Protein AF-A0A662LJB8-F1 (afdb_monomer_lite)

pLDDT: mean 91.35, std 11.27, range [52.38, 98.44]

Structure (mmCIF, N/CA/C/O backbone):
data_AF-A0A662LJB8-F1
#
_entry.id   AF-A0A662LJB8-F1
#
loop_
_atom_site.group_PDB
_atom_site.id
_atom_site.type_symbol
_atom_site.label_atom_id
_atom_site.label_alt_id
_atom_site.label_comp_id
_atom_site.label_asym_id
_atom_site.label_entity_id
_atom_site.label_seq_id
_atom_site.pdbx_PDB_ins_code
_atom_site.Cartn_x
_atom_site.Cartn_y
_atom_site.Cartn_z
_atom_site.occupancy
_atom_site.B_iso_or_equiv
_atom_site.auth_seq_id
_atom_site.auth_comp_id
_atom_site.auth_asym_id
_atom_site.auth_atom_id
_atom_site.pdbx_PDB_model_num
ATOM 1 N N . ASN A 1 1 ? 9.522 -4.745 -49.227 1.00 89.25 1 ASN A N 1
ATOM 2 C CA . ASN A 1 1 ? 10.848 -4.222 -49.632 1.00 89.25 1 ASN A CA 1
ATOM 3 C C . ASN A 1 1 ? 11.891 -4.804 -48.682 1.00 89.25 1 ASN A C 1
ATOM 5 O O . ASN A 1 1 ? 11.638 -4.809 -47.481 1.00 89.25 1 ASN A O 1
ATOM 9 N N . LEU A 1 2 ? 13.002 -5.330 -49.208 1.00 90.12 2 LEU A N 1
ATOM 10 C CA . LEU A 1 2 ? 14.034 -6.020 -48.423 1.00 90.12 2 LEU A CA 1
ATOM 11 C C . LEU A 1 2 ? 14.634 -5.127 -47.328 1.00 90.12 2 LEU A C 1
ATOM 13 O O . LEU A 1 2 ? 14.749 -5.562 -46.188 1.00 90.12 2 LEU A O 1
ATOM 17 N N . SER A 1 3 ? 14.907 -3.858 -47.632 1.00 90.81 3 SER A N 1
ATOM 18 C CA . SER A 1 3 ? 15.446 -2.896 -46.664 1.00 90.81 3 SER A CA 1
ATOM 19 C C . SER A 1 3 ? 14.500 -2.675 -45.484 1.00 90.81 3 SER A C 1
ATOM 21 O O . SER A 1 3 ? 14.941 -2.524 -44.350 1.00 90.81 3 SER A O 1
ATOM 23 N N . HIS A 1 4 ? 13.189 -2.728 -45.731 1.00 89.00 4 HIS A N 1
ATOM 24 C CA . HIS A 1 4 ? 12.177 -2.587 -44.685 1.00 89.00 4 HIS A CA 1
ATOM 25 C C . HIS A 1 4 ? 12.114 -3.824 -43.776 1.00 89.00 4 HIS A C 1
ATOM 27 O O . HIS A 1 4 ? 11.991 -3.688 -42.563 1.00 89.00 4 HIS A O 1
ATOM 33 N N . ALA A 1 5 ? 12.240 -5.025 -44.351 1.00 95.06 5 ALA A N 1
ATOM 34 C CA . ALA A 1 5 ? 12.281 -6.274 -43.590 1.00 95.06 5 ALA A CA 1
ATOM 35 C C . ALA 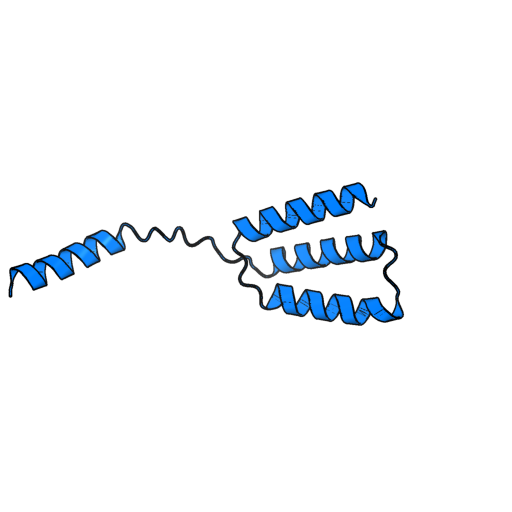A 1 5 ? 13.551 -6.366 -42.728 1.00 95.06 5 ALA A C 1
ATOM 37 O O . ALA A 1 5 ? 13.474 -6.687 -41.545 1.00 95.06 5 ALA A O 1
ATOM 38 N N . VAL A 1 6 ? 14.704 -6.002 -43.297 1.00 96.00 6 VAL A N 1
ATOM 39 C CA . VAL A 1 6 ? 15.977 -5.915 -42.566 1.00 96.00 6 VAL A CA 1
ATOM 40 C C . VAL A 1 6 ? 15.890 -4.870 -41.451 1.00 96.00 6 VAL A C 1
ATOM 42 O O . VAL A 1 6 ? 16.312 -5.146 -40.332 1.00 96.00 6 VAL A O 1
ATOM 45 N N . GLY A 1 7 ? 15.278 -3.711 -41.714 1.00 95.38 7 GLY A N 1
ATOM 46 C CA . GLY A 1 7 ? 15.062 -2.672 -40.705 1.00 95.38 7 GLY A CA 1
ATOM 47 C C . GLY A 1 7 ? 14.249 -3.158 -39.501 1.00 95.38 7 GLY A C 1
ATOM 48 O O . GLY A 1 7 ? 14.645 -2.907 -38.366 1.00 95.38 7 GLY A O 1
ATOM 49 N N . ILE A 1 8 ? 13.166 -3.909 -39.732 1.00 93.38 8 ILE A N 1
ATOM 50 C CA . ILE A 1 8 ? 12.342 -4.484 -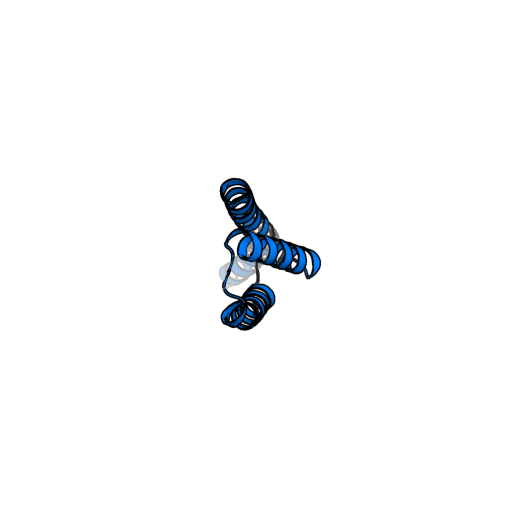38.655 1.00 93.38 8 ILE A CA 1
ATOM 51 C C . ILE A 1 8 ? 13.150 -5.498 -37.833 1.00 93.38 8 ILE A C 1
ATOM 53 O O . ILE A 1 8 ? 13.172 -5.413 -36.610 1.00 93.38 8 ILE A O 1
ATOM 57 N N . VAL A 1 9 ? 13.867 -6.421 -38.483 1.00 93.69 9 VAL A N 1
ATOM 58 C CA . VAL A 1 9 ? 14.663 -7.445 -37.780 1.00 93.69 9 VAL A CA 1
ATOM 59 C C . VAL A 1 9 ? 15.772 -6.813 -36.934 1.00 93.69 9 VAL A C 1
ATOM 61 O O . VAL A 1 9 ? 15.967 -7.196 -35.781 1.00 93.69 9 VAL A O 1
ATOM 64 N N . LEU A 1 10 ? 16.482 -5.820 -37.476 1.00 93.00 10 LEU A N 1
ATOM 65 C CA . LEU A 1 10 ? 17.531 -5.115 -36.740 1.00 93.00 10 LEU A CA 1
ATOM 66 C C . LEU A 1 10 ? 16.961 -4.282 -35.584 1.00 93.00 10 LEU A C 1
ATOM 68 O O . LEU A 1 10 ? 17.580 -4.240 -34.520 1.00 93.00 10 LEU A O 1
ATOM 72 N N . TYR A 1 11 ? 15.784 -3.671 -35.757 1.00 89.69 11 TYR A N 1
ATOM 73 C CA . TYR A 1 11 ? 15.083 -2.961 -34.686 1.00 89.69 11 TYR A CA 1
ATOM 74 C C . TYR A 1 11 ? 14.694 -3.900 -33.542 1.00 89.69 11 TYR A C 1
ATOM 76 O O . TYR A 1 11 ? 14.974 -3.584 -32.391 1.00 89.69 11 TYR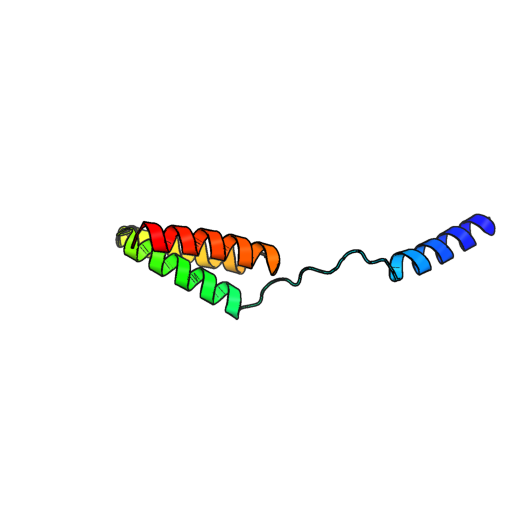 A O 1
ATOM 84 N N . GLU A 1 12 ? 14.122 -5.067 -33.839 1.00 86.19 12 GLU A N 1
ATOM 85 C CA . GLU A 1 12 ? 13.742 -6.047 -32.813 1.00 86.19 12 GLU A CA 1
ATOM 86 C C . GLU A 1 12 ? 14.970 -6.604 -32.075 1.00 86.19 12 GLU A C 1
ATOM 88 O O . GLU A 1 12 ? 14.989 -6.667 -30.844 1.00 86.19 12 GLU A O 1
ATOM 93 N N . LEU A 1 13 ? 16.052 -6.924 -32.796 1.00 86.44 13 LEU A N 1
ATOM 94 C CA . LEU A 1 13 ? 17.311 -7.365 -32.184 1.00 86.44 13 LEU A CA 1
ATOM 95 C C . LEU A 1 13 ? 17.937 -6.280 -31.299 1.00 86.44 13 LEU A C 1
ATOM 97 O O . LEU A 1 13 ? 18.439 -6.586 -30.216 1.00 86.44 13 LEU A O 1
ATOM 101 N N . PHE A 1 14 ? 17.889 -5.017 -31.723 1.00 85.25 14 PHE A N 1
ATOM 102 C CA . PHE A 1 14 ? 18.350 -3.885 -30.923 1.00 85.25 14 PHE A CA 1
ATOM 103 C C . PHE A 1 14 ? 17.459 -3.676 -29.688 1.00 85.25 14 PHE A C 1
ATOM 105 O O . PHE A 1 14 ? 17.954 -3.659 -28.562 1.00 85.25 14 PHE A O 1
ATOM 112 N N . SER A 1 15 ? 16.143 -3.601 -29.881 1.00 77.31 15 SER A N 1
ATOM 113 C CA . SER A 1 15 ? 15.151 -3.366 -28.826 1.00 77.31 15 SER A CA 1
ATOM 114 C C . SER A 1 15 ? 15.154 -4.473 -27.767 1.00 77.31 15 SER A C 1
ATOM 116 O O . SER A 1 15 ? 15.043 -4.187 -26.578 1.00 77.31 15 SER A O 1
ATOM 118 N N . SER A 1 16 ? 15.411 -5.726 -28.163 1.00 74.44 16 SER A N 1
ATOM 119 C CA . SER A 1 16 ? 15.520 -6.860 -27.232 1.00 74.44 16 SER A CA 1
ATOM 120 C C . SER A 1 16 ? 16.667 -6.729 -26.218 1.00 74.44 16 SER A C 1
ATOM 122 O O . SER A 1 16 ? 16.559 -7.230 -25.100 1.00 74.44 16 SER A O 1
ATOM 124 N N . LYS A 1 17 ? 17.758 -6.035 -26.580 1.00 65.31 17 LYS A N 1
ATOM 125 C CA . LYS A 1 17 ? 18.910 -5.780 -25.693 1.00 65.31 17 LYS A CA 1
ATOM 126 C C . LYS A 1 17 ? 18.748 -4.515 -24.855 1.00 65.31 17 LYS A C 1
ATOM 128 O O . LYS A 1 17 ? 19.388 -4.384 -23.816 1.00 65.31 17 LYS A O 1
ATOM 133 N N . PHE A 1 18 ? 17.892 -3.602 -25.305 1.00 59.66 18 PHE A N 1
ATOM 134 C CA . PHE A 1 18 ? 17.529 -2.369 -24.618 1.00 59.66 18 PHE A CA 1
ATOM 135 C C . PHE A 1 18 ? 16.082 -2.429 -24.131 1.00 59.66 18 PHE A C 1
ATOM 137 O O . PHE A 1 18 ? 15.366 -1.428 -24.233 1.00 59.66 18 PHE A O 1
ATOM 144 N N . ASP A 1 19 ? 15.646 -3.558 -23.554 1.00 57.59 19 ASP A N 1
ATOM 145 C CA . ASP A 1 19 ? 14.447 -3.556 -22.714 1.00 57.59 19 ASP A CA 1
ATOM 146 C C . ASP A 1 19 ? 14.790 -2.682 -21.492 1.00 57.59 19 ASP A C 1
ATOM 148 O O . ASP A 1 19 ? 15.191 -3.149 -20.431 1.00 57.59 19 ASP A O 1
ATOM 152 N N . ARG A 1 20 ? 14.679 -1.354 -21.670 1.00 52.38 20 ARG A N 1
ATOM 153 C CA . ARG A 1 20 ? 14.835 -0.295 -20.657 1.00 52.38 20 ARG A CA 1
ATOM 154 C C . ARG A 1 20 ? 13.871 -0.479 -19.493 1.00 52.38 20 ARG A C 1
ATOM 156 O O . ARG A 1 20 ? 13.944 0.243 -18.506 1.00 52.38 20 ARG A O 1
ATOM 163 N N . ARG A 1 21 ? 13.002 -1.481 -19.578 1.00 55.47 21 ARG A N 1
ATOM 164 C CA . ARG A 1 21 ? 12.446 -2.158 -18.428 1.00 55.47 21 ARG A CA 1
ATOM 165 C C . ARG A 1 21 ? 13.571 -2.902 -17.700 1.00 55.47 21 ARG A C 1
ATOM 167 O O . ARG A 1 21 ? 13.586 -4.130 -17.646 1.00 55.47 21 ARG A O 1
ATOM 174 N N . VAL A 1 22 ? 14.417 -2.156 -16.987 1.00 55.53 22 VAL A N 1
ATOM 175 C CA . VAL A 1 22 ? 14.693 -2.561 -15.605 1.00 55.53 22 VAL A CA 1
ATOM 176 C C . VAL A 1 22 ? 13.298 -2.678 -15.003 1.00 55.53 22 VAL A C 1
ATOM 178 O O . VAL A 1 22 ? 12.665 -1.671 -14.701 1.00 55.53 22 VAL A O 1
ATOM 181 N N . ARG A 1 23 ? 12.712 -3.881 -15.065 1.00 58.91 23 ARG A N 1
ATOM 182 C CA . ARG A 1 23 ? 11.377 -4.133 -14.537 1.00 58.91 23 ARG A CA 1
ATOM 183 C C . ARG A 1 23 ? 11.561 -3.982 -13.054 1.00 58.91 23 ARG A C 1
ATOM 185 O O . ARG A 1 23 ? 12.012 -4.921 -12.402 1.00 58.91 23 ARG A O 1
ATOM 192 N N . ASP A 1 24 ? 11.298 -2.777 -12.583 1.00 64.38 24 ASP A N 1
ATOM 193 C CA . ASP A 1 24 ? 11.193 -2.485 -11.177 1.00 64.38 24 ASP A CA 1
ATOM 194 C C . ASP A 1 24 ? 10.211 -3.525 -10.639 1.00 64.38 24 ASP A C 1
ATOM 196 O O . ASP A 1 24 ? 9.070 -3.642 -11.111 1.00 64.38 24 ASP A O 1
ATOM 200 N N . ARG A 1 25 ? 10.745 -4.469 -9.859 1.00 82.44 25 ARG A N 1
ATOM 201 C CA . ARG A 1 25 ? 10.007 -5.686 -9.540 1.00 82.44 25 ARG A CA 1
ATOM 202 C C . ARG A 1 25 ? 8.848 -5.253 -8.667 1.00 82.44 25 ARG A C 1
ATOM 204 O O . ARG A 1 25 ? 9.013 -4.438 -7.766 1.00 82.44 25 ARG A O 1
ATOM 211 N N . ASN A 1 26 ? 7.663 -5.787 -8.942 1.00 92.06 26 ASN A N 1
ATOM 212 C CA . ASN A 1 26 ? 6.565 -5.560 -8.021 1.00 92.06 26 ASN A CA 1
ATOM 213 C C . ASN A 1 26 ? 6.895 -6.235 -6.693 1.00 92.06 26 ASN A C 1
ATOM 215 O O . ASN A 1 26 ? 7.343 -7.384 -6.680 1.00 92.06 26 ASN A O 1
ATOM 219 N N . ILE A 1 27 ? 6.609 -5.545 -5.597 1.00 95.06 27 ILE A N 1
ATOM 220 C CA . ILE A 1 27 ? 6.794 -6.088 -4.259 1.00 95.06 27 ILE A CA 1
ATOM 221 C C . ILE A 1 27 ? 5.923 -7.325 -4.018 1.00 95.06 27 ILE A C 1
ATOM 223 O O . ILE A 1 27 ? 4.830 -7.480 -4.585 1.00 95.06 27 ILE A O 1
ATOM 227 N N . GLY A 1 28 ? 6.393 -8.190 -3.125 1.00 95.00 28 GLY A N 1
ATOM 228 C CA . GLY A 1 28 ? 5.713 -9.411 -2.732 1.00 95.00 28 GLY A CA 1
ATOM 229 C C . GLY A 1 28 ? 4.764 -9.234 -1.546 1.00 95.00 28 GLY A C 1
ATOM 230 O O . GLY A 1 28 ? 4.379 -8.142 -1.122 1.00 95.00 28 GLY A O 1
ATOM 231 N N . THR A 1 29 ? 4.343 -10.374 -1.002 1.00 95.94 29 THR A N 1
ATOM 232 C CA . THR A 1 29 ? 3.423 -10.439 0.142 1.00 95.94 29 THR A CA 1
ATOM 233 C C . THR A 1 29 ? 4.064 -9.937 1.436 1.00 95.94 29 THR A C 1
ATOM 235 O O . THR A 1 29 ? 3.355 -9.439 2.310 1.00 95.94 29 THR A O 1
ATOM 238 N N . VAL A 1 30 ? 5.385 -10.080 1.584 1.00 97.06 30 VAL A N 1
ATOM 239 C CA . VAL A 1 30 ? 6.110 -9.710 2.810 1.00 97.06 30 VAL A CA 1
ATOM 240 C C . VAL A 1 30 ? 6.130 -8.192 2.975 1.00 97.06 30 VAL A C 1
ATOM 242 O O . VAL A 1 30 ? 5.730 -7.679 4.018 1.00 97.06 30 VAL A O 1
ATOM 245 N N . GLU A 1 31 ? 6.494 -7.472 1.919 1.00 97.94 31 GLU A N 1
ATOM 246 C CA . GLU A 1 31 ? 6.539 -6.010 1.872 1.00 97.94 31 GLU A CA 1
ATOM 247 C C . GLU A 1 31 ? 5.143 -5.414 2.085 1.00 97.94 31 GLU A C 1
ATOM 249 O O . GLU A 1 31 ? 4.949 -4.529 2.920 1.00 97.94 31 GLU A O 1
ATOM 254 N N . LYS A 1 32 ? 4.128 -5.965 1.406 1.00 97.38 32 LYS A N 1
ATOM 255 C CA . LYS A 1 32 ? 2.725 -5.554 1.586 1.00 97.38 32 LYS A CA 1
ATOM 256 C C . LYS A 1 32 ? 2.244 -5.730 3.026 1.00 97.38 32 LYS A C 1
ATOM 258 O O . LYS A 1 32 ? 1.511 -4.883 3.536 1.00 97.38 32 LYS A O 1
ATOM 263 N N . ARG A 1 33 ? 2.644 -6.821 3.687 1.00 97.75 33 ARG A N 1
ATOM 264 C CA . ARG A 1 33 ? 2.311 -7.072 5.095 1.00 97.75 33 ARG A CA 1
ATOM 265 C C . ARG A 1 33 ? 2.969 -6.040 6.004 1.00 97.75 33 ARG A C 1
ATOM 267 O O . ARG A 1 33 ? 2.272 -5.446 6.818 1.00 97.75 33 ARG A O 1
ATOM 274 N N . ARG A 1 34 ? 4.257 -5.765 5.794 1.00 98.12 34 ARG A N 1
ATOM 275 C CA . ARG A 1 34 ? 5.008 -4.768 6.567 1.00 98.12 34 ARG A CA 1
ATOM 276 C C . ARG A 1 34 ? 4.431 -3.357 6.424 1.00 98.12 34 ARG A C 1
ATOM 278 O O . ARG A 1 34 ? 4.325 -2.621 7.405 1.00 98.12 34 ARG A O 1
ATOM 285 N N . MET A 1 35 ? 3.995 -2.995 5.217 1.00 98.12 35 MET A N 1
ATOM 286 C CA . MET A 1 35 ? 3.286 -1.736 4.974 1.00 98.12 35 MET A CA 1
ATOM 287 C C . MET A 1 35 ? 1.962 -1.674 5.746 1.00 98.12 35 MET A C 1
ATOM 289 O O . MET A 1 35 ? 1.652 -0.654 6.359 1.00 98.12 35 MET A O 1
ATOM 293 N N . MET A 1 36 ? 1.197 -2.770 5.763 1.00 98.00 36 MET A N 1
ATOM 294 C CA . MET A 1 36 ? -0.054 -2.853 6.524 1.00 98.00 36 MET A CA 1
ATOM 295 C C . MET A 1 36 ? 0.175 -2.756 8.040 1.00 98.00 36 MET A C 1
ATOM 297 O O . MET A 1 36 ? -0.602 -2.099 8.726 1.00 98.00 36 MET A O 1
ATOM 301 N N . GLU A 1 37 ? 1.225 -3.387 8.565 1.00 98.00 37 GLU A N 1
ATOM 302 C CA . GLU A 1 37 ? 1.618 -3.286 9.979 1.00 98.00 37 GLU A CA 1
ATOM 303 C C . GLU A 1 37 ? 1.959 -1.841 10.356 1.00 98.00 37 GLU A C 1
ATOM 305 O O . GLU A 1 37 ? 1.400 -1.308 11.309 1.00 98.00 37 GLU A O 1
ATOM 310 N N . THR A 1 38 ? 2.761 -1.162 9.531 1.00 97.94 38 THR A N 1
ATOM 311 C CA . THR A 1 38 ? 3.121 0.249 9.760 1.00 97.94 38 THR A CA 1
ATOM 312 C C . THR A 1 38 ? 1.890 1.157 9.759 1.00 97.94 38 THR A C 1
ATOM 314 O O . THR A 1 38 ? 1.771 2.054 10.588 1.00 97.94 38 THR A O 1
ATOM 317 N N . LEU A 1 39 ? 0.936 0.918 8.856 1.00 97.75 39 LEU A N 1
ATOM 318 C CA . LEU A 1 39 ? -0.314 1.678 8.826 1.00 97.75 39 LEU A CA 1
ATOM 319 C C . LEU A 1 39 ? -1.188 1.434 10.061 1.00 97.75 39 LEU A C 1
ATOM 321 O O . LEU A 1 39 ? -1.847 2.365 10.510 1.00 97.75 39 LEU A O 1
ATOM 325 N N . ARG A 1 40 ? -1.200 0.217 10.616 1.00 97.00 40 ARG A N 1
ATOM 326 C CA . ARG A 1 40 ? -1.917 -0.071 11.870 1.00 97.00 40 ARG A CA 1
ATOM 327 C C . ARG A 1 40 ? -1.311 0.675 13.045 1.00 97.00 40 ARG A C 1
ATOM 329 O O . ARG A 1 40 ? -2.056 1.308 13.775 1.00 97.00 40 ARG A O 1
ATOM 336 N N . GLU A 1 41 ? 0.014 0.664 13.163 1.00 96.81 41 GLU A N 1
ATOM 337 C CA . GLU A 1 41 ? 0.718 1.442 14.189 1.00 96.81 41 GLU A CA 1
ATOM 338 C C . GLU A 1 41 ? 0.375 2.934 14.080 1.00 96.81 41 GLU A C 1
ATOM 340 O O . GLU A 1 41 ? 0.102 3.585 15.082 1.00 96.81 41 GLU A O 1
ATOM 345 N N . ILE A 1 42 ? 0.317 3.475 12.858 1.00 97.38 42 ILE A N 1
ATOM 346 C CA . ILE A 1 42 ? -0.101 4.866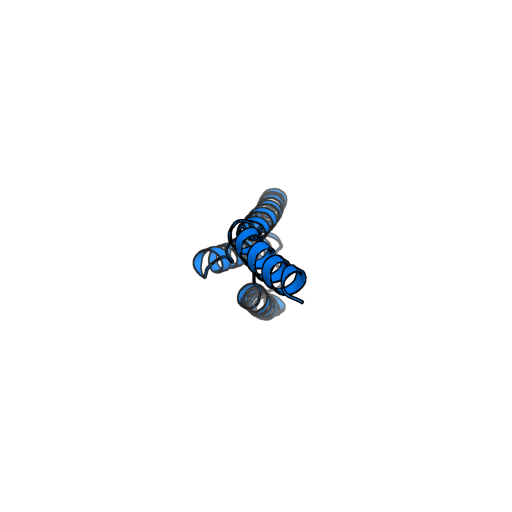 12.636 1.00 97.38 42 ILE A CA 1
ATOM 347 C C . ILE A 1 42 ? -1.546 5.098 13.096 1.00 97.38 42 ILE A C 1
ATOM 349 O O . ILE A 1 42 ? -1.812 6.101 13.749 1.00 97.38 42 ILE A O 1
ATOM 353 N N . LEU A 1 43 ? -2.482 4.198 12.778 1.00 96.50 43 LEU A N 1
ATOM 354 C CA . LEU A 1 43 ? -3.868 4.317 13.252 1.00 96.50 43 LEU A CA 1
ATOM 355 C C . LEU A 1 43 ? -3.956 4.271 14.783 1.00 96.50 43 LEU A C 1
ATOM 357 O O . LEU A 1 43 ? -4.776 4.990 15.352 1.00 96.50 43 LEU A O 1
ATOM 361 N N . ASP A 1 44 ? -3.110 3.468 15.426 1.00 95.00 44 ASP A N 1
ATOM 362 C CA . ASP A 1 44 ? -3.049 3.358 16.884 1.00 95.00 44 ASP A CA 1
ATOM 363 C C . ASP A 1 44 ? -2.528 4.654 17.516 1.00 95.00 44 ASP A C 1
ATOM 365 O O . ASP A 1 44 ? -3.152 5.179 18.434 1.00 95.00 44 ASP A O 1
ATOM 369 N N . HIS A 1 45 ? -1.449 5.226 16.975 1.00 95.94 45 HIS A N 1
ATOM 370 C CA . HIS A 1 45 ? -0.903 6.507 17.440 1.00 95.94 45 HIS A CA 1
ATOM 371 C C . HIS A 1 45 ? -1.834 7.700 17.194 1.00 95.94 45 HIS A C 1
ATOM 373 O O . HIS A 1 45 ? -1.796 8.673 17.937 1.00 95.94 45 HIS A O 1
ATOM 379 N N . LEU A 1 46 ? -2.675 7.634 16.161 1.00 95.06 46 LEU A N 1
ATOM 380 C CA . LEU A 1 46 ? -3.689 8.653 15.883 1.00 95.06 46 LEU A CA 1
ATOM 381 C C . LEU A 1 46 ? -4.963 8.490 16.727 1.00 95.06 46 LEU A C 1
ATOM 383 O O . LEU A 1 46 ? -5.923 9.224 16.490 1.00 95.06 46 LEU A O 1
ATOM 387 N N . GLU A 1 47 ? -5.009 7.512 17.639 1.00 94.44 47 GLU A N 1
ATOM 388 C CA . GLU A 1 47 ? -6.193 7.173 18.440 1.00 94.44 47 GLU A CA 1
ATOM 389 C C . GLU A 1 47 ? -7.444 6.996 17.559 1.00 94.44 47 GLU A C 1
ATOM 391 O O . GLU A 1 47 ? -8.536 7.506 17.835 1.00 94.44 47 GLU A O 1
ATOM 396 N N . TYR A 1 48 ? -7.274 6.307 16.423 1.00 95.94 48 TYR A N 1
ATOM 397 C CA . TYR A 1 48 ? -8.324 6.209 15.418 1.00 95.94 48 TYR A CA 1
ATOM 398 C C . TYR A 1 48 ? -9.575 5.517 15.995 1.00 95.94 48 TYR A C 1
ATOM 400 O O . TY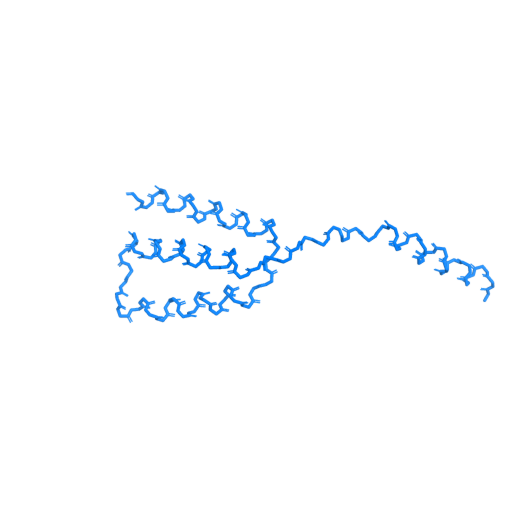R A 1 48 ? -9.457 4.421 16.544 1.00 95.94 48 TYR A O 1
ATOM 408 N N . PRO A 1 49 ? -10.794 6.075 15.827 1.00 96.56 49 PRO A N 1
ATOM 409 C CA . PRO A 1 49 ? -11.972 5.575 16.534 1.00 96.56 49 PRO A CA 1
ATOM 410 C C . PRO A 1 49 ? -12.273 4.093 16.266 1.00 96.56 49 PRO A C 1
ATOM 412 O O . PRO A 1 49 ? -12.434 3.690 15.107 1.00 96.56 49 PRO A O 1
ATOM 415 N N . ASP A 1 50 ? -12.465 3.306 17.330 1.00 93.12 50 ASP A N 1
ATOM 416 C CA . ASP A 1 50 ? -12.664 1.847 17.258 1.00 93.12 50 ASP A CA 1
ATOM 417 C C . ASP A 1 50 ? -13.789 1.436 16.302 1.00 93.12 50 ASP A C 1
ATOM 419 O O . ASP A 1 50 ? -13.626 0.556 15.454 1.00 93.12 50 ASP A O 1
ATOM 423 N N . HIS A 1 51 ? -14.920 2.148 16.360 1.00 94.50 51 HIS A N 1
ATOM 424 C CA . HIS A 1 51 ? -16.081 1.891 15.504 1.00 94.50 51 HIS A CA 1
ATOM 425 C C . HIS A 1 51 ? -15.807 2.117 14.002 1.00 94.50 51 HIS A C 1
ATOM 427 O O . HIS A 1 51 ? -16.569 1.644 13.156 1.00 94.50 51 HIS A O 1
ATOM 433 N N . LYS A 1 52 ? -14.726 2.824 13.640 1.00 94.88 52 LYS A N 1
ATOM 434 C CA . LYS A 1 52 ? -14.282 3.043 12.249 1.00 94.88 52 LYS A CA 1
ATOM 435 C C . LYS A 1 52 ? -13.070 2.190 11.875 1.00 94.88 52 LYS A C 1
ATOM 437 O O . LYS A 1 52 ? -12.874 1.920 10.684 1.00 94.88 52 LYS A O 1
ATOM 442 N N . ARG A 1 53 ? -12.280 1.745 12.857 1.00 95.44 53 ARG A N 1
ATOM 443 C CA . ARG A 1 53 ? -10.995 1.058 12.656 1.00 95.44 53 ARG A CA 1
ATOM 444 C C . ARG A 1 53 ? -11.113 -0.183 11.775 1.00 95.44 53 ARG A C 1
ATOM 446 O O . ARG A 1 53 ? -10.398 -0.296 10.781 1.00 95.44 53 ARG A O 1
ATOM 453 N N . GLY A 1 54 ? -12.084 -1.057 12.045 1.00 95.94 54 GLY A N 1
ATOM 454 C CA . GLY A 1 54 ? -12.274 -2.281 11.255 1.00 95.94 54 GLY A CA 1
ATOM 455 C C . GLY A 1 54 ? -12.507 -2.010 9.762 1.00 95.94 54 GLY A C 1
ATOM 456 O O . GLY A 1 54 ? -11.915 -2.661 8.896 1.00 95.94 54 GLY A O 1
ATOM 457 N N . LYS A 1 55 ? -13.318 -0.994 9.432 1.00 97.06 55 LYS A N 1
ATOM 458 C CA . LYS A 1 55 ? -13.582 -0.608 8.036 1.00 97.06 55 LYS A CA 1
ATOM 459 C C . LYS A 1 55 ? -12.341 0.000 7.376 1.00 97.06 55 LYS A C 1
ATOM 461 O O . LYS A 1 55 ? -12.079 -0.292 6.202 1.00 97.06 55 LYS A O 1
ATOM 466 N N . ALA A 1 56 ? -11.585 0.814 8.113 1.00 97.38 56 ALA A N 1
ATOM 467 C CA . ALA A 1 56 ? -10.344 1.410 7.632 1.00 97.38 56 ALA A CA 1
ATOM 468 C C . ALA A 1 56 ? -9.312 0.326 7.284 1.00 97.38 56 ALA A C 1
ATOM 470 O O . ALA A 1 56 ? -8.834 0.279 6.150 1.00 97.38 56 ALA A O 1
ATOM 471 N N . GLU A 1 57 ? -9.062 -0.622 8.191 1.00 97.06 57 GLU A N 1
ATOM 472 C CA . GLU A 1 57 ? -8.093 -1.700 7.966 1.00 97.06 57 GLU A CA 1
ATOM 473 C C . GLU A 1 57 ? -8.455 -2.601 6.782 1.00 97.06 57 GLU A C 1
ATOM 475 O O . GLU A 1 57 ? -7.597 -2.933 5.959 1.00 97.06 57 GLU A O 1
ATOM 480 N N . ILE A 1 58 ? -9.732 -2.978 6.647 1.00 97.94 58 ILE A N 1
ATOM 481 C CA . ILE A 1 58 ? -10.200 -3.772 5.501 1.00 97.94 58 ILE A CA 1
ATOM 482 C C . ILE A 1 58 ? -9.954 -3.021 4.190 1.00 97.94 58 ILE A C 1
ATOM 484 O O . ILE A 1 58 ? -9.542 -3.628 3.196 1.00 97.94 58 ILE A O 1
ATOM 488 N N . THR A 1 59 ? -10.213 -1.713 4.181 1.00 98.00 59 THR A N 1
ATOM 489 C CA . THR A 1 59 ? -10.027 -0.867 2.998 1.00 98.00 59 THR A CA 1
ATOM 490 C C . THR A 1 59 ? -8.550 -0.763 2.635 1.00 98.00 59 THR A C 1
ATOM 492 O O . THR A 1 59 ? -8.197 -1.051 1.491 1.00 98.00 59 THR A O 1
ATOM 495 N N . LEU A 1 60 ? -7.682 -0.465 3.606 1.00 97.75 60 LEU A N 1
ATOM 496 C CA . LEU A 1 60 ? -6.230 -0.391 3.416 1.00 97.75 60 LEU A CA 1
ATOM 497 C C . LEU A 1 60 ? -5.663 -1.716 2.897 1.00 97.75 60 LEU A C 1
ATOM 499 O O . LEU A 1 60 ? -4.986 -1.737 1.869 1.00 97.75 60 LEU A O 1
ATOM 503 N N . ARG A 1 61 ? -6.042 -2.845 3.511 1.00 97.12 61 ARG A N 1
ATOM 504 C CA . ARG A 1 61 ? -5.625 -4.183 3.065 1.00 97.12 61 ARG A CA 1
ATOM 505 C C . ARG A 1 61 ? -6.027 -4.462 1.615 1.00 97.12 61 ARG A C 1
ATOM 507 O O . ARG A 1 61 ? -5.241 -5.024 0.856 1.00 97.12 61 ARG A O 1
ATOM 514 N N . ARG A 1 62 ? -7.242 -4.076 1.210 1.00 97.62 62 ARG A N 1
ATOM 515 C CA . ARG A 1 62 ? -7.722 -4.237 -0.176 1.00 97.62 62 ARG A CA 1
ATOM 516 C C . ARG A 1 62 ? -6.953 -3.352 -1.157 1.00 97.62 62 ARG A C 1
ATOM 518 O O . ARG A 1 62 ? -6.644 -3.811 -2.255 1.00 97.62 62 ARG A O 1
ATOM 525 N N . VAL A 1 63 ? -6.665 -2.106 -0.781 1.00 97.38 63 VAL A N 1
ATOM 526 C CA . VAL A 1 63 ? -5.892 -1.165 -1.606 1.00 97.38 63 VAL A CA 1
ATOM 527 C C . VAL A 1 63 ? -4.476 -1.699 -1.826 1.00 97.38 63 VAL A C 1
ATOM 529 O O . VAL A 1 63 ? -4.094 -1.921 -2.972 1.00 97.38 63 VAL A O 1
ATOM 532 N N . ILE A 1 64 ? -3.752 -2.021 -0.752 1.00 96.44 64 ILE A N 1
ATOM 533 C CA . ILE A 1 64 ? -2.372 -2.537 -0.814 1.00 96.44 64 ILE A CA 1
ATOM 534 C C . ILE A 1 64 ? -2.320 -3.888 -1.535 1.00 96.44 64 ILE A C 1
ATOM 536 O O . ILE A 1 64 ? -1.438 -4.136 -2.357 1.00 96.44 64 ILE A O 1
ATOM 540 N N . GLY A 1 65 ? -3.294 -4.765 -1.274 1.00 94.25 65 GLY A N 1
ATOM 541 C CA . GLY A 1 65 ? -3.381 -6.074 -1.918 1.00 94.25 65 GLY A CA 1
ATOM 542 C C . GLY A 1 65 ? -3.447 -5.973 -3.443 1.00 94.25 65 GLY A C 1
ATOM 543 O O . GLY A 1 65 ? -2.717 -6.688 -4.130 1.00 94.25 65 GLY A O 1
ATOM 544 N N . ARG A 1 66 ? -4.258 -5.044 -3.966 1.00 95.44 66 ARG A N 1
ATOM 545 C CA . ARG A 1 66 ? -4.426 -4.816 -5.412 1.00 95.44 66 ARG A CA 1
ATOM 546 C C . ARG A 1 66 ? -3.331 -3.954 -6.035 1.00 95.44 66 ARG A C 1
ATOM 548 O O . ARG A 1 66 ? -3.148 -4.019 -7.248 1.00 95.44 66 ARG A O 1
ATOM 555 N N . ALA A 1 67 ? -2.628 -3.155 -5.238 1.00 94.62 67 ALA A N 1
ATOM 556 C CA . ALA A 1 67 ? -1.563 -2.304 -5.739 1.00 94.62 67 ALA A CA 1
ATOM 557 C C . ALA A 1 67 ? -0.422 -3.154 -6.323 1.00 94.62 67 ALA A C 1
ATOM 559 O O . ALA A 1 67 ? 0.025 -4.142 -5.725 1.00 94.62 67 ALA A O 1
ATOM 560 N N . LYS A 1 68 ? 0.040 -2.766 -7.512 1.00 94.00 68 LYS A N 1
ATOM 561 C CA . LYS A 1 68 ? 1.237 -3.305 -8.163 1.00 94.00 68 LYS A CA 1
ATOM 562 C C . LYS A 1 68 ? 2.383 -2.323 -7.932 1.00 94.00 68 LYS A C 1
ATOM 564 O O . LYS A 1 68 ? 2.806 -1.660 -8.865 1.00 94.00 68 LYS A O 1
ATOM 569 N N . LEU A 1 69 ? 2.764 -2.177 -6.662 1.00 94.50 69 LEU A N 1
ATOM 570 C CA . LEU A 1 69 ? 3.856 -1.294 -6.270 1.00 94.50 69 LEU A CA 1
ATOM 571 C C . LEU A 1 69 ? 5.178 -1.925 -6.676 1.00 94.50 69 LEU A C 1
ATOM 573 O O . LEU A 1 69 ? 5.416 -3.093 -6.363 1.00 94.50 69 LEU A O 1
ATOM 577 N N . THR A 1 70 ? 6.017 -1.134 -7.315 1.00 95.06 70 THR A N 1
ATOM 578 C CA . THR A 1 70 ? 7.435 -1.416 -7.526 1.00 95.06 70 THR A CA 1
ATOM 579 C C . THR A 1 70 ? 8.207 -1.354 -6.203 1.00 95.06 70 THR A C 1
ATOM 581 O O . THR A 1 70 ? 7.727 -0.779 -5.218 1.00 95.06 70 THR A O 1
ATOM 584 N N . GLU A 1 71 ? 9.404 -1.943 -6.155 1.00 93.69 71 GLU A N 1
ATOM 585 C CA . GLU A 1 71 ? 10.299 -1.843 -4.992 1.00 93.69 71 GLU A CA 1
ATOM 586 C C . GLU A 1 71 ? 10.598 -0.374 -4.643 1.00 93.69 71 GLU A C 1
ATOM 588 O O . GLU A 1 71 ? 10.527 0.004 -3.469 1.00 93.69 71 GLU A O 1
ATOM 593 N N . LEU A 1 72 ? 10.831 0.479 -5.648 1.00 93.69 72 LEU A N 1
ATOM 594 C CA . LEU A 1 72 ? 11.049 1.914 -5.447 1.00 93.69 72 LEU A CA 1
ATOM 595 C C . LEU A 1 72 ? 9.841 2.610 -4.802 1.00 93.69 72 LEU A C 1
ATOM 597 O O . LEU A 1 72 ? 9.994 3.304 -3.794 1.00 93.69 72 LEU A O 1
ATOM 601 N N . GLU A 1 73 ? 8.639 2.425 -5.359 1.00 96.25 73 GLU A N 1
ATOM 602 C CA . GLU A 1 73 ? 7.411 3.029 -4.821 1.00 96.25 73 GLU A CA 1
ATOM 603 C C . GLU A 1 73 ? 7.146 2.567 -3.386 1.00 96.25 73 GLU A C 1
ATOM 605 O O . GLU A 1 73 ? 6.760 3.368 -2.533 1.00 96.25 73 GLU A O 1
ATOM 610 N N . TYR A 1 74 ? 7.388 1.286 -3.102 1.00 97.06 74 TYR A N 1
ATOM 611 C CA . TYR A 1 74 ? 7.285 0.746 -1.753 1.00 97.06 74 TYR A CA 1
ATOM 612 C C . TYR A 1 74 ? 8.246 1.432 -0.785 1.00 97.06 74 TYR A C 1
ATOM 614 O O . TYR A 1 74 ? 7.806 1.899 0.265 1.00 97.06 74 TYR A O 1
ATOM 622 N N . HIS A 1 75 ? 9.534 1.528 -1.121 1.00 97.31 75 HIS A N 1
ATOM 623 C CA . HIS A 1 75 ? 10.519 2.157 -0.242 1.00 97.31 75 HIS A CA 1
ATOM 624 C C . HIS A 1 75 ? 10.219 3.638 -0.002 1.00 97.31 75 HIS A C 1
ATOM 626 O O . HIS A 1 75 ? 10.327 4.103 1.135 1.00 97.31 75 HIS A O 1
ATOM 632 N N . LEU A 1 76 ? 9.765 4.355 -1.032 1.00 98.06 76 LEU A N 1
ATOM 633 C CA . LEU A 1 76 ? 9.334 5.745 -0.910 1.00 98.06 76 LEU A CA 1
ATOM 634 C C . LEU A 1 76 ? 8.141 5.872 0.047 1.00 98.06 76 LEU A C 1
ATOM 636 O O . LEU A 1 76 ? 8.192 6.659 0.994 1.00 98.06 76 LEU A O 1
ATOM 640 N N . LEU A 1 77 ? 7.087 5.073 -0.154 1.00 98.06 77 LEU A N 1
ATOM 641 C CA . LEU A 1 77 ? 5.901 5.094 0.706 1.00 98.06 77 LEU A CA 1
ATOM 642 C C . LEU A 1 77 ? 6.238 4.704 2.146 1.00 98.06 77 LEU A C 1
ATOM 644 O O . LEU A 1 77 ? 5.794 5.372 3.076 1.00 98.06 77 LEU A O 1
ATOM 648 N N . MET A 1 78 ? 7.051 3.667 2.345 1.00 98.19 78 MET A N 1
ATOM 649 C CA . MET A 1 78 ? 7.499 3.250 3.673 1.00 98.19 78 MET A CA 1
ATOM 650 C C . MET A 1 78 ? 8.338 4.323 4.365 1.00 98.19 78 MET A C 1
ATOM 652 O O . MET A 1 78 ? 8.187 4.505 5.570 1.00 98.19 78 MET A O 1
ATOM 656 N N . GLY A 1 79 ? 9.170 5.063 3.625 1.00 98.25 79 GLY A N 1
ATOM 657 C CA . GLY A 1 79 ? 9.901 6.214 4.155 1.00 98.25 79 GLY A CA 1
ATOM 658 C C . GLY A 1 79 ? 8.959 7.315 4.645 1.00 98.25 79 GLY A C 1
ATOM 659 O O . GLY A 1 79 ? 9.102 7.793 5.769 1.00 98.25 79 GLY A O 1
ATOM 660 N N . ILE A 1 80 ? 7.941 7.664 3.849 1.00 98.44 80 ILE A N 1
ATOM 661 C CA . ILE A 1 80 ? 6.916 8.647 4.243 1.00 98.44 80 ILE A CA 1
ATOM 662 C C . ILE A 1 80 ? 6.143 8.173 5.479 1.00 98.44 80 ILE A C 1
ATOM 664 O O . ILE A 1 80 ? 6.010 8.925 6.443 1.00 98.44 80 ILE A O 1
ATOM 668 N N . LEU A 1 81 ? 5.654 6.931 5.474 1.00 97.81 81 LEU A N 1
ATOM 669 C CA . LEU A 1 81 ? 4.914 6.357 6.601 1.00 97.81 81 LEU A CA 1
ATOM 670 C C . LEU A 1 81 ? 5.780 6.274 7.865 1.00 97.81 81 LEU A C 1
ATOM 672 O O . LEU A 1 81 ? 5.290 6.559 8.953 1.00 97.81 81 LEU A O 1
ATOM 676 N N . GLY A 1 82 ? 7.067 5.946 7.725 1.00 97.25 82 GLY A N 1
ATOM 677 C CA . GLY A 1 82 ? 8.037 5.959 8.819 1.00 97.25 82 GLY A CA 1
ATOM 678 C C . GLY A 1 82 ? 8.185 7.346 9.442 1.00 97.25 82 GLY A C 1
ATOM 679 O O . GLY A 1 82 ? 8.026 7.482 10.651 1.00 97.25 82 GLY A O 1
ATOM 680 N N . MET A 1 83 ? 8.375 8.383 8.619 1.00 97.81 83 MET A N 1
ATOM 681 C CA . MET A 1 83 ? 8.443 9.770 9.098 1.00 97.81 83 MET A CA 1
ATOM 682 C C . MET A 1 83 ? 7.146 10.224 9.775 1.00 97.81 83 MET A C 1
ATOM 684 O O . MET A 1 83 ? 7.192 10.938 10.774 1.00 97.81 83 MET A O 1
ATOM 688 N N . ILE A 1 84 ? 5.985 9.834 9.236 1.00 97.69 84 ILE A N 1
ATOM 689 C CA . ILE A 1 84 ? 4.691 10.120 9.868 1.00 97.69 84 ILE A CA 1
ATOM 690 C C . ILE A 1 84 ? 4.649 9.463 11.243 1.00 97.69 84 ILE A C 1
ATOM 692 O O . ILE A 1 84 ? 4.377 10.153 12.219 1.00 97.69 84 ILE A O 1
ATOM 696 N N . LYS A 1 85 ? 4.972 8.167 11.319 1.00 95.75 85 LYS A N 1
ATOM 697 C CA . LYS A 1 85 ? 4.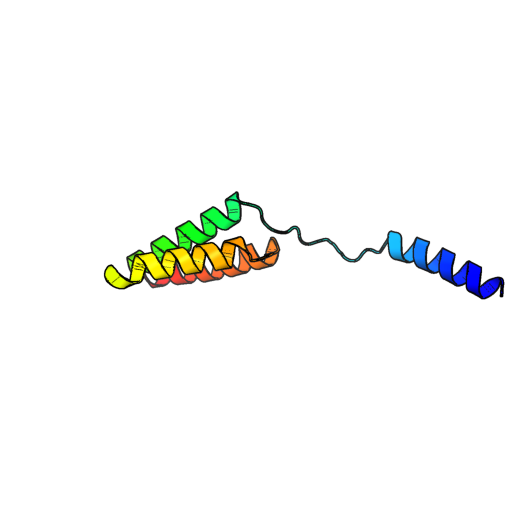982 7.405 12.569 1.00 95.75 85 LYS A CA 1
ATOM 698 C C . LYS A 1 85 ? 5.900 8.034 13.618 1.00 95.75 85 LYS A C 1
ATOM 700 O O . LYS A 1 85 ? 5.510 8.133 14.771 1.00 95.75 85 LYS A O 1
ATOM 705 N N . GLU A 1 86 ? 7.090 8.481 13.230 1.00 94.94 86 GLU A N 1
ATOM 706 C CA . GLU A 1 86 ? 8.030 9.145 14.143 1.00 94.94 86 GLU A CA 1
ATOM 707 C C . GLU A 1 86 ? 7.529 10.499 14.650 1.00 94.94 86 GLU A C 1
ATOM 709 O O . GLU A 1 86 ? 7.847 10.872 15.771 1.00 94.94 86 GLU A O 1
ATOM 714 N N . ARG A 1 87 ? 6.752 11.237 13.849 1.00 96.19 87 ARG A N 1
ATOM 715 C CA . ARG A 1 87 ? 6.212 12.553 14.235 1.00 96.19 87 ARG A CA 1
ATOM 716 C C . ARG A 1 87 ? 4.997 12.478 15.152 1.00 96.19 87 ARG A C 1
ATOM 718 O O . ARG A 1 87 ? 4.730 13.446 15.854 1.00 96.19 87 ARG A O 1
ATOM 725 N N . ILE A 1 88 ? 4.229 11.397 15.061 1.00 94.44 88 ILE A N 1
ATOM 726 C CA . ILE A 1 88 ? 3.016 11.185 15.866 1.00 94.44 88 ILE A CA 1
ATOM 727 C C . ILE A 1 88 ? 3.278 10.336 17.116 1.00 94.44 88 ILE A C 1
ATOM 729 O O . ILE A 1 88 ? 2.373 10.178 17.929 1.00 94.44 88 ILE A O 1
ATOM 733 N N . ARG A 1 89 ? 4.479 9.759 17.236 1.00 80.12 89 ARG A N 1
ATOM 734 C CA . ARG A 1 89 ? 4.956 9.059 18.430 1.00 80.12 89 ARG A CA 1
ATOM 735 C C . ARG A 1 89 ? 5.427 10.058 19.481 1.00 80.12 89 ARG A C 1
ATOM 737 O O . ARG A 1 89 ? 5.195 9.758 20.671 1.00 80.12 89 ARG A O 1
#

Radius of gyration: 21.58 Å; chains: 1; bounding box: 35×23×68 Å

Sequence (89 aa):
NLSHAVGIVLYELFSSKFDRRVRDRNIGTVEKRRMMETLREILDHLEYPDHKRGKAEITLRRVIGRAKLTELEYHLLMGILGMIKERIR

Foldseek 3Di:
DVVVVVVVVVVCVVVVVPPVPPVLQFDDPVLLVVLLVLVVLLCVLVVPDPVCVVVVSVVSSVVSVPDRDGPVNSVVVVVVSVVSSVVSD

Secondary structure (DSSP, 8-state):
-HHHHHHHHHHHHHHHH-------PBP-HHHHHHHHHHHHHHHHHTT--HHHHHHHHHHHHHHHHH---BHHHHHHHHHHHHHHHHHH-